Protein AF-A0A432V183-F1 (afdb_monomer_lite)

Structure (mmCIF, N/CA/C/O backbone):
data_AF-A0A432V183-F1
#
_entry.id   AF-A0A432V183-F1
#
loop_
_atom_site.group_PDB
_atom_site.id
_atom_site.type_symbol
_atom_site.label_atom_id
_atom_site.label_alt_id
_atom_site.label_comp_id
_atom_site.label_asym_id
_atom_site.label_entity_id
_atom_site.label_seq_id
_atom_site.pdbx_PDB_ins_code
_atom_site.Cartn_x
_atom_site.Cartn_y
_atom_site.Cartn_z
_atom_site.occupancy
_atom_site.B_iso_or_equiv
_atom_site.auth_seq_id
_atom_site.auth_comp_id
_atom_site.auth_asym_id
_atom_site.auth_atom_id
_atom_site.pdbx_PDB_model_num
ATOM 1 N N . MET A 1 1 ? 14.141 30.518 -31.776 1.00 53.28 1 MET A N 1
ATOM 2 C CA . MET A 1 1 ? 14.394 29.549 -32.866 1.00 53.28 1 MET A CA 1
ATOM 3 C C . MET A 1 1 ? 15.385 30.199 -33.814 1.00 53.28 1 MET A C 1
ATOM 5 O O . MET A 1 1 ? 15.158 31.369 -34.102 1.00 53.28 1 MET A O 1
ATOM 9 N N . PRO A 1 2 ? 16.481 29.533 -34.219 1.00 55.22 2 PRO A N 1
ATOM 10 C CA . PRO A 1 2 ? 17.409 30.111 -35.185 1.00 55.22 2 PRO A CA 1
ATOM 11 C C . PRO A 1 2 ? 16.735 30.252 -36.551 1.00 55.22 2 PRO A C 1
ATOM 13 O O . PRO A 1 2 ? 15.802 29.511 -36.870 1.00 55.22 2 PRO A O 1
ATOM 16 N N . ASP A 1 3 ? 17.218 31.209 -37.335 1.00 60.59 3 ASP A N 1
ATOM 17 C CA . ASP A 1 3 ? 16.808 31.379 -38.721 1.00 60.59 3 ASP A CA 1
ATOM 18 C C . ASP A 1 3 ? 17.242 30.144 -39.529 1.00 60.59 3 ASP A C 1
ATOM 20 O O . ASP A 1 3 ? 18.401 29.716 -39.479 1.00 60.59 3 ASP A O 1
ATOM 24 N N . LEU A 1 4 ? 16.296 29.523 -40.236 1.00 61.03 4 LEU A N 1
ATOM 25 C CA . LEU A 1 4 ? 16.517 28.263 -40.954 1.00 61.03 4 LEU A CA 1
ATOM 26 C C . LEU A 1 4 ? 17.531 28.421 -42.101 1.00 61.03 4 LEU A C 1
ATOM 28 O O . LEU A 1 4 ? 18.074 27.416 -42.562 1.00 61.03 4 LEU A O 1
ATOM 32 N N . ALA A 1 5 ? 17.814 29.661 -42.514 1.00 71.75 5 ALA A N 1
ATOM 33 C CA . ALA A 1 5 ? 18.760 30.008 -43.571 1.00 71.75 5 ALA A CA 1
ATOM 34 C C . ALA A 1 5 ? 20.248 29.937 -43.167 1.00 71.75 5 ALA A C 1
ATOM 36 O O . ALA A 1 5 ? 21.105 30.000 -44.044 1.00 71.75 5 ALA A O 1
ATOM 37 N N . MET A 1 6 ? 20.585 29.786 -41.878 1.00 72.25 6 MET A N 1
ATOM 38 C CA . MET A 1 6 ? 21.990 29.714 -41.451 1.00 72.25 6 MET A CA 1
ATOM 39 C C . MET A 1 6 ? 22.685 28.430 -41.918 1.00 72.25 6 MET A C 1
ATOM 41 O O . MET A 1 6 ? 22.178 27.319 -41.702 1.00 72.25 6 MET A O 1
ATOM 45 N N . SER A 1 7 ? 23.897 28.591 -42.450 1.00 73.06 7 SER A N 1
ATOM 46 C CA . SER A 1 7 ? 24.811 27.508 -42.812 1.00 73.06 7 SER A CA 1
ATOM 47 C C . SER A 1 7 ? 25.378 26.795 -41.575 1.00 73.06 7 SER A C 1
ATOM 49 O O . SER A 1 7 ? 25.387 27.324 -40.462 1.00 73.06 7 SER A O 1
ATOM 51 N N . GLY A 1 8 ? 25.876 25.566 -41.754 1.00 68.31 8 GLY A N 1
ATOM 52 C CA . GLY A 1 8 ? 26.450 24.780 -40.653 1.00 68.31 8 GLY A CA 1
ATOM 53 C C . GLY A 1 8 ? 27.633 25.468 -39.957 1.00 68.31 8 GLY A C 1
ATOM 54 O O . GLY A 1 8 ? 27.740 25.398 -38.737 1.00 68.31 8 GLY A O 1
ATOM 55 N N . ALA A 1 9 ? 28.469 26.192 -40.708 1.00 74.12 9 ALA A N 1
ATOM 56 C CA . ALA A 1 9 ? 29.604 26.939 -40.163 1.00 74.12 9 ALA A CA 1
ATOM 57 C C . ALA A 1 9 ? 29.156 28.118 -39.283 1.00 74.12 9 ALA A C 1
ATOM 59 O O . ALA A 1 9 ? 29.717 28.339 -38.213 1.00 74.12 9 ALA A O 1
ATOM 60 N N . GLU A 1 10 ? 28.102 28.829 -39.686 1.00 73.62 10 GLU A N 1
ATOM 61 C CA . GLU A 1 10 ? 27.541 29.936 -38.904 1.00 73.62 10 GLU A CA 1
ATOM 62 C C . GLU A 1 10 ? 26.873 29.438 -37.619 1.00 73.62 10 GLU A C 1
ATOM 64 O O . GLU A 1 10 ? 26.968 30.084 -36.579 1.00 73.62 10 GLU A O 1
ATOM 69 N N . ARG A 1 11 ? 26.242 28.258 -37.651 1.00 71.06 11 ARG A N 1
ATOM 70 C CA . ARG A 1 11 ? 25.681 27.632 -36.442 1.00 71.06 11 ARG A CA 1
ATOM 71 C C . ARG A 1 11 ? 26.774 27.288 -35.428 1.00 71.06 11 ARG A C 1
ATOM 73 O O . ARG A 1 11 ? 26.595 27.572 -34.246 1.00 71.06 11 ARG A O 1
ATOM 80 N N . MET A 1 12 ? 27.901 26.740 -35.889 1.00 73.12 12 MET A N 1
ATOM 81 C CA . MET A 1 12 ? 29.063 26.454 -35.034 1.00 73.12 12 MET A CA 1
ATOM 82 C C . MET A 1 12 ? 29.702 27.739 -34.491 1.00 73.12 12 MET A C 1
ATOM 84 O O . MET A 1 12 ? 30.004 27.823 -33.308 1.00 73.12 12 MET A O 1
ATOM 88 N N . ALA A 1 13 ? 29.826 28.789 -35.310 1.00 76.12 13 ALA A N 1
ATOM 89 C CA . ALA A 1 13 ? 30.381 30.074 -34.870 1.00 76.12 13 ALA A CA 1
ATOM 90 C C . ALA A 1 13 ? 29.555 30.750 -33.757 1.00 76.12 13 ALA A C 1
ATOM 92 O O . ALA A 1 13 ? 30.102 31.480 -32.934 1.00 76.12 13 ALA A O 1
ATOM 93 N N . VAL A 1 14 ? 28.243 30.495 -33.712 1.00 76.31 14 VAL A N 1
ATOM 94 C CA . VAL A 1 14 ? 27.326 30.999 -32.672 1.00 76.31 14 VAL A CA 1
ATOM 95 C C . VAL A 1 14 ? 27.230 30.032 -31.472 1.00 76.31 14 VAL A C 1
ATOM 97 O O . VAL A 1 14 ? 26.500 30.294 -30.519 1.00 76.31 14 VAL A O 1
ATOM 100 N N . GLY A 1 15 ? 27.985 28.928 -31.479 1.00 68.00 15 GLY A N 1
ATOM 101 C CA . GLY A 1 15 ? 28.052 27.979 -30.367 1.00 68.00 15 GLY A CA 1
ATOM 102 C C . GLY A 1 15 ? 26.828 27.072 -30.247 1.00 68.00 15 GLY A C 1
ATOM 103 O O . GLY A 1 15 ? 26.514 26.605 -29.156 1.00 68.00 15 GLY A O 1
ATOM 104 N N . TRP A 1 16 ? 26.099 26.818 -31.341 1.00 69.44 16 TRP A N 1
ATOM 105 C CA . TRP A 1 16 ? 24.975 25.865 -31.335 1.00 69.44 16 TRP A CA 1
ATOM 106 C C . TRP A 1 16 ? 25.414 24.398 -31.286 1.00 69.44 16 TRP A C 1
ATOM 108 O O . TRP A 1 16 ? 24.599 23.520 -31.012 1.00 69.44 16 TRP A O 1
ATOM 118 N N . ASP A 1 17 ? 26.686 24.130 -31.555 1.00 69.06 17 ASP A N 1
ATOM 119 C CA . ASP A 1 17 ? 27.355 22.852 -31.323 1.00 69.06 17 ASP A CA 1
ATOM 120 C C . ASP A 1 17 ? 27.804 22.681 -29.865 1.00 69.06 17 ASP A C 1
ATOM 122 O O . ASP A 1 17 ? 28.355 21.634 -29.521 1.00 69.06 17 ASP A O 1
ATOM 126 N N . TYR A 1 18 ? 27.554 23.675 -29.000 1.00 66.62 18 TYR A N 1
ATOM 127 C CA . TYR A 1 18 ? 27.825 23.586 -27.573 1.00 66.62 18 TYR A CA 1
ATOM 128 C C . TYR A 1 18 ? 26.916 22.537 -26.927 1.00 66.62 18 TYR A C 1
ATOM 130 O O . TYR A 1 18 ? 25.839 22.811 -26.391 1.00 66.62 18 TYR A O 1
ATOM 138 N N . ILE A 1 19 ? 27.377 21.294 -26.977 1.00 64.69 19 ILE A N 1
ATOM 139 C CA . ILE A 1 19 ? 26.886 20.218 -26.138 1.00 64.69 19 ILE A CA 1
ATOM 140 C C . ILE A 1 19 ? 27.422 20.535 -24.748 1.00 64.69 19 ILE A C 1
ATOM 142 O O . ILE A 1 19 ? 28.618 20.399 -24.489 1.00 64.69 19 ILE A O 1
ATOM 146 N N . MET A 1 20 ? 26.535 20.988 -23.859 1.00 62.53 20 MET A N 1
ATOM 147 C CA . MET A 1 20 ? 26.836 21.053 -22.431 1.00 62.53 20 MET A CA 1
ATOM 148 C C . MET A 1 20 ? 27.481 19.722 -22.030 1.00 62.53 20 MET A C 1
ATOM 150 O O . MET A 1 20 ? 26.853 18.687 -22.285 1.00 62.53 20 MET A O 1
ATOM 154 N N . PRO A 1 21 ? 28.707 19.711 -21.463 1.00 66.88 21 PRO A N 1
ATOM 155 C CA . PRO A 1 21 ? 29.306 18.481 -20.975 1.00 66.88 21 PRO A CA 1
ATOM 156 C C . PRO A 1 21 ? 28.284 17.809 -20.075 1.00 66.88 21 PRO A C 1
ATOM 158 O O . PRO A 1 21 ? 27.772 18.419 -19.131 1.00 66.88 21 PRO A O 1
ATOM 161 N N . ILE A 1 22 ? 27.903 16.591 -20.452 1.00 65.94 22 ILE A N 1
ATOM 162 C CA . ILE A 1 22 ? 26.908 15.876 -19.683 1.00 65.94 22 ILE A CA 1
ATOM 163 C C . ILE A 1 22 ? 27.570 15.569 -18.349 1.00 65.94 22 ILE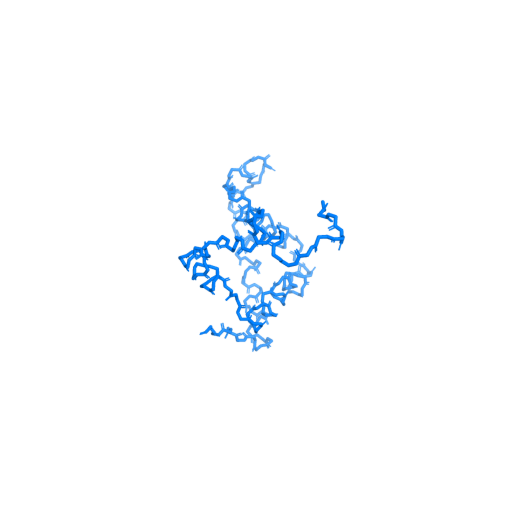 A C 1
ATOM 165 O O . ILE A 1 22 ? 28.627 14.946 -18.315 1.00 65.94 22 ILE A O 1
ATOM 169 N N . ASP A 1 23 ? 26.960 16.039 -17.267 1.00 78.19 23 ASP A N 1
ATOM 170 C CA . ASP A 1 23 ? 27.362 15.669 -15.919 1.00 78.19 23 ASP A CA 1
ATOM 171 C C . ASP A 1 23 ? 27.191 14.145 -15.789 1.00 78.19 23 ASP A C 1
ATOM 173 O O . ASP A 1 23 ? 26.076 13.634 -15.635 1.00 78.19 23 ASP A O 1
ATOM 177 N N . GLU A 1 24 ? 28.296 13.413 -15.955 1.00 73.12 24 GLU A N 1
ATOM 178 C CA . GLU A 1 24 ? 28.325 11.951 -15.918 1.00 73.12 24 GLU A CA 1
ATOM 179 C C . GLU A 1 24 ? 27.842 11.429 -14.561 1.00 73.12 24 GLU A C 1
ATOM 181 O O . GLU A 1 24 ? 27.137 10.419 -14.513 1.00 73.12 24 GLU A O 1
ATOM 186 N N . ASP A 1 25 ? 28.093 12.169 -13.475 1.00 74.75 25 ASP A N 1
ATOM 187 C CA . ASP A 1 25 ? 27.597 11.837 -12.141 1.00 74.75 25 ASP A CA 1
ATOM 188 C C . ASP A 1 25 ? 26.074 12.009 -12.048 1.00 74.75 25 ASP A C 1
ATOM 190 O O . ASP A 1 25 ? 25.383 11.232 -11.378 1.00 74.75 25 ASP A O 1
ATOM 194 N N . GLU A 1 26 ? 25.498 13.019 -12.702 1.00 69.12 26 GLU A N 1
ATOM 195 C CA . GLU A 1 26 ? 24.042 13.158 -12.824 1.00 69.12 26 GLU A CA 1
ATOM 196 C C . GLU A 1 26 ? 23.432 12.067 -13.715 1.00 69.12 26 GLU A C 1
ATOM 198 O O . GLU A 1 26 ? 22.415 11.475 -13.339 1.00 69.12 26 GLU A O 1
ATOM 203 N N . LEU A 1 27 ? 24.065 11.719 -14.839 1.00 69.19 27 LEU A N 1
ATOM 204 C CA . LEU A 1 27 ? 23.649 10.592 -15.683 1.00 69.19 27 LEU A CA 1
ATOM 205 C C . LEU A 1 27 ? 23.667 9.267 -14.921 1.00 69.19 27 LEU A C 1
ATOM 207 O O . LEU A 1 27 ? 22.719 8.485 -15.018 1.00 69.19 27 LEU A O 1
ATOM 211 N N . ASP A 1 28 ? 24.712 9.010 -14.144 1.00 68.50 28 ASP A N 1
ATOM 212 C CA . ASP A 1 28 ? 24.842 7.796 -13.351 1.00 68.50 28 ASP A CA 1
ATOM 213 C C . ASP A 1 28 ? 23.847 7.767 -12.194 1.00 68.50 28 ASP A C 1
ATOM 215 O O . ASP A 1 28 ? 23.220 6.733 -11.940 1.00 68.50 28 ASP A O 1
ATOM 219 N N . ARG A 1 29 ? 23.598 8.906 -11.536 1.00 70.62 29 ARG A N 1
ATOM 220 C CA . ARG A 1 29 ? 22.498 9.036 -10.567 1.00 70.62 29 ARG A CA 1
ATOM 221 C C . ARG A 1 29 ? 21.147 8.757 -11.216 1.00 70.62 29 ARG A C 1
ATOM 223 O O . ARG A 1 29 ? 20.313 8.088 -10.604 1.00 70.62 29 ARG A O 1
ATOM 230 N N . GLN A 1 30 ? 20.920 9.220 -12.442 1.00 67.62 30 GLN A N 1
ATOM 231 C CA . GLN A 1 30 ? 19.697 8.928 -13.185 1.00 67.62 30 GLN A CA 1
ATOM 232 C C . GLN A 1 30 ? 19.600 7.452 -13.566 1.00 67.62 30 GLN A C 1
ATOM 234 O O . GLN A 1 30 ? 18.545 6.859 -13.360 1.00 67.62 30 GLN A O 1
ATOM 239 N N . ARG A 1 31 ? 20.676 6.830 -14.059 1.00 67.19 31 ARG A N 1
ATOM 240 C CA . ARG A 1 31 ? 20.721 5.396 -14.394 1.00 67.19 31 ARG A CA 1
ATOM 241 C C . ARG A 1 31 ? 20.446 4.522 -13.173 1.00 67.19 31 ARG A C 1
ATOM 243 O O . ARG A 1 31 ? 19.596 3.646 -13.256 1.00 67.19 31 ARG A O 1
ATOM 250 N N . ARG A 1 32 ? 21.051 4.831 -12.020 1.00 63.72 32 ARG A N 1
ATOM 251 C CA . ARG A 1 32 ? 20.781 4.152 -10.734 1.00 63.72 32 ARG A CA 1
ATOM 252 C C . ARG A 1 32 ? 19.338 4.324 -10.246 1.00 63.72 32 ARG A C 1
ATOM 254 O O . ARG A 1 32 ? 18.869 3.532 -9.439 1.00 63.72 32 ARG A O 1
ATOM 261 N N . ARG A 1 33 ? 18.633 5.363 -10.706 1.00 66.25 33 ARG A N 1
ATOM 262 C CA . ARG A 1 33 ? 17.217 5.617 -10.389 1.00 66.25 33 ARG A CA 1
ATOM 263 C C . ARG A 1 33 ? 16.246 5.006 -11.402 1.00 66.25 33 ARG A C 1
ATOM 265 O O . ARG A 1 33 ? 15.040 5.057 -11.161 1.00 66.25 33 ARG A O 1
ATOM 272 N N . ARG A 1 34 ? 16.723 4.467 -12.531 1.00 77.19 34 ARG A N 1
ATOM 273 C CA . ARG A 1 34 ? 15.848 3.858 -13.540 1.00 77.19 34 ARG A CA 1
ATOM 274 C C . ARG A 1 34 ? 15.379 2.499 -13.040 1.00 77.19 34 ARG A C 1
ATOM 276 O O . ARG A 1 34 ? 16.173 1.590 -12.839 1.00 77.19 34 ARG A O 1
ATOM 283 N N . LEU A 1 35 ? 14.071 2.381 -12.849 1.00 82.50 35 LEU A N 1
ATOM 284 C CA . LEU A 1 35 ? 13.416 1.115 -12.544 1.00 82.50 35 LEU A CA 1
ATOM 285 C C . LEU A 1 35 ? 13.381 0.254 -13.810 1.00 82.50 35 LEU A C 1
ATOM 287 O O . LEU A 1 35 ? 13.124 0.771 -14.901 1.00 82.50 35 LEU A O 1
ATOM 291 N N . SER A 1 36 ? 13.601 -1.053 -13.670 1.00 87.50 36 SER A N 1
ATOM 292 C CA . SER A 1 36 ? 13.399 -1.984 -14.781 1.00 87.50 36 SER A CA 1
ATOM 293 C C . SER A 1 36 ? 11.925 -1.971 -15.231 1.00 87.50 36 SER A C 1
ATOM 295 O O . SER A 1 36 ? 11.036 -1.722 -14.408 1.00 87.50 36 SER A O 1
ATOM 297 N N . PRO A 1 37 ? 11.611 -2.270 -16.507 1.00 89.44 37 PRO A N 1
ATOM 298 C CA . PRO A 1 37 ? 10.221 -2.361 -16.962 1.00 89.44 37 PRO A CA 1
ATOM 299 C C . PRO A 1 37 ? 9.382 -3.330 -16.115 1.00 89.44 37 PRO A C 1
ATOM 301 O O . PRO A 1 37 ? 8.262 -3.006 -15.729 1.00 89.44 37 PRO A O 1
ATOM 304 N N . ALA A 1 38 ? 9.957 -4.474 -15.727 1.00 89.69 38 ALA A N 1
ATOM 305 C CA . ALA A 1 38 ? 9.306 -5.439 -14.842 1.00 89.69 38 ALA A CA 1
ATOM 306 C C . ALA A 1 38 ? 8.962 -4.832 -13.472 1.00 89.69 38 ALA A C 1
ATOM 308 O O . ALA A 1 38 ? 7.888 -5.094 -12.920 1.00 89.69 38 ALA A O 1
ATOM 309 N N . ARG A 1 39 ? 9.849 -3.987 -12.932 1.00 89.44 39 ARG A N 1
ATOM 310 C CA . ARG A 1 39 ? 9.628 -3.277 -11.673 1.00 89.44 39 ARG A CA 1
ATOM 311 C C . ARG A 1 39 ? 8.547 -2.209 -1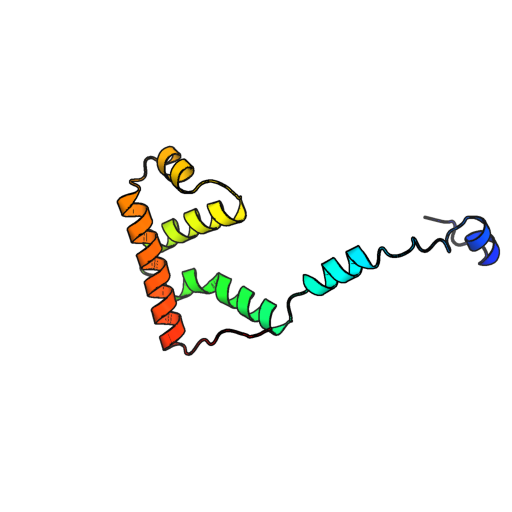1.801 1.00 89.44 39 ARG A C 1
ATOM 313 O O . ARG A 1 39 ? 7.708 -2.111 -10.910 1.00 89.44 39 ARG A O 1
ATOM 320 N N . VAL A 1 40 ? 8.515 -1.464 -12.907 1.00 91.38 40 VAL A N 1
ATOM 321 C CA . VAL A 1 40 ? 7.441 -0.497 -13.193 1.00 91.38 40 VAL A CA 1
ATOM 322 C C . VAL A 1 40 ? 6.088 -1.207 -13.250 1.00 91.38 40 VAL A C 1
ATOM 324 O O . VAL A 1 40 ? 5.201 -0.864 -12.473 1.00 91.38 40 VAL A O 1
ATOM 327 N N . SER A 1 41 ? 5.955 -2.272 -14.046 1.00 92.12 41 SER A N 1
ATOM 328 C CA . SER A 1 41 ? 4.704 -3.039 -14.143 1.00 92.12 41 SER A CA 1
ATOM 329 C C . SER A 1 41 ? 4.298 -3.704 -12.822 1.00 92.12 41 SER A C 1
ATOM 331 O O . SER A 1 41 ? 3.115 -3.893 -12.535 1.00 92.12 41 SER A O 1
ATOM 333 N N . PHE A 1 42 ? 5.260 -4.085 -11.978 1.00 92.81 42 PHE A N 1
ATOM 334 C CA . PHE A 1 42 ? 4.964 -4.558 -10.626 1.00 92.81 42 PHE A CA 1
ATOM 335 C C . PHE A 1 42 ? 4.379 -3.446 -9.747 1.00 92.81 42 PHE A C 1
ATOM 337 O O . PHE A 1 42 ? 3.369 -3.669 -9.081 1.00 92.81 42 PHE A O 1
ATOM 344 N N . LEU A 1 43 ? 4.976 -2.252 -9.763 1.00 92.06 43 LEU A N 1
ATOM 345 C CA . LEU A 1 43 ? 4.487 -1.105 -8.996 1.00 92.06 43 LEU A CA 1
ATOM 346 C C . LEU A 1 43 ? 3.119 -0.620 -9.485 1.00 92.06 43 LEU A C 1
ATOM 348 O O . LEU A 1 43 ? 2.276 -0.287 -8.657 1.00 92.06 43 LEU A O 1
ATOM 352 N N . GLU A 1 44 ? 2.869 -0.630 -10.795 1.00 93.81 44 GLU A N 1
ATOM 353 C CA . GLU A 1 44 ? 1.553 -0.328 -11.369 1.00 93.81 44 GLU A CA 1
ATOM 354 C C . GLU A 1 44 ? 0.486 -1.277 -10.826 1.00 93.81 44 GLU A C 1
ATOM 356 O O . GLU A 1 44 ? -0.527 -0.821 -10.299 1.00 93.81 44 GLU A O 1
ATOM 361 N N . ARG A 1 45 ? 0.743 -2.593 -10.838 1.00 94.12 45 ARG A N 1
ATOM 362 C CA . ARG A 1 45 ? -0.160 -3.578 -10.220 1.00 94.12 45 ARG A CA 1
ATOM 363 C C . ARG A 1 45 ? -0.358 -3.317 -8.728 1.00 94.12 45 ARG A C 1
ATOM 365 O O . ARG A 1 45 ? -1.480 -3.425 -8.236 1.00 94.12 45 ARG A O 1
ATOM 372 N N . ALA A 1 46 ? 0.705 -2.935 -8.020 1.00 94.19 46 ALA A N 1
ATOM 373 C CA . ALA A 1 46 ? 0.638 -2.653 -6.591 1.00 94.19 46 ALA A CA 1
ATOM 374 C C . ALA A 1 46 ? -0.303 -1.492 -6.236 1.00 94.19 46 ALA A C 1
ATOM 376 O O . ALA A 1 46 ? -0.909 -1.506 -5.162 1.00 94.19 46 ALA A O 1
ATOM 377 N N . MET A 1 47 ? -0.488 -0.522 -7.139 1.00 93.31 47 MET A N 1
ATOM 378 C CA . MET A 1 47 ? -1.430 0.585 -6.934 1.00 93.31 47 MET A CA 1
ATOM 379 C C . MET A 1 47 ? -2.890 0.118 -6.859 1.00 93.31 47 MET A C 1
ATOM 381 O O . MET A 1 47 ? -3.683 0.750 -6.162 1.00 93.31 47 MET A O 1
ATOM 385 N N . PHE A 1 48 ? -3.235 -0.999 -7.509 1.00 95.12 48 PHE A N 1
ATOM 386 C CA . PHE A 1 48 ? -4.597 -1.545 -7.540 1.00 95.12 48 PHE A CA 1
ATOM 387 C C . PHE A 1 48 ? -4.901 -2.518 -6.392 1.00 95.12 48 PHE A C 1
ATOM 389 O O . PHE A 1 48 ? -6.061 -2.820 -6.126 1.00 95.12 48 PHE A O 1
ATOM 396 N N . TRP A 1 49 ? -3.896 -2.998 -5.656 1.00 95.44 49 TRP A N 1
ATOM 397 C CA . TRP A 1 49 ? -4.109 -3.952 -4.557 1.00 95.44 49 TRP A CA 1
ATOM 398 C C . TRP A 1 49 ? -5.080 -3.474 -3.467 1.00 95.44 49 TRP A C 1
ATOM 400 O O . TRP A 1 49 ? -5.872 -4.293 -3.000 1.00 95.44 49 TRP A O 1
ATOM 410 N N . PRO A 1 50 ? -5.097 -2.190 -3.050 1.00 95.44 50 PRO A N 1
ATOM 411 C CA . PRO A 1 50 ? -6.116 -1.717 -2.119 1.00 95.44 50 PRO A CA 1
ATOM 412 C C . PRO A 1 50 ? -7.541 -1.875 -2.661 1.00 95.44 50 PRO A C 1
ATOM 414 O O . PRO A 1 50 ? -8.439 -2.201 -1.894 1.00 95.44 50 PRO A O 1
ATOM 417 N N . GLU A 1 51 ? -7.755 -1.665 -3.959 1.00 94.69 51 GLU A N 1
ATOM 418 C CA . GLU A 1 51 ? -9.066 -1.826 -4.597 1.00 94.69 51 GLU A CA 1
ATOM 419 C C . GLU A 1 51 ? -9.469 -3.303 -4.678 1.00 94.69 51 GLU A C 1
ATOM 421 O O . GLU A 1 51 ? -10.591 -3.658 -4.322 1.00 94.69 51 GLU A O 1
ATOM 426 N N . ILE A 1 52 ? -8.526 -4.172 -5.048 1.00 96.12 52 ILE A N 1
ATOM 427 C CA . ILE A 1 52 ? -8.756 -5.615 -5.185 1.00 96.12 52 ILE A CA 1
ATOM 428 C C . ILE A 1 52 ? -9.055 -6.264 -3.825 1.00 96.12 52 ILE A C 1
ATOM 430 O O . ILE A 1 52 ? -10.037 -6.994 -3.679 1.00 96.12 52 ILE A O 1
ATOM 434 N N . TYR A 1 53 ? -8.211 -6.015 -2.819 1.00 97.56 53 TYR A N 1
ATOM 435 C CA . TYR A 1 53 ? -8.245 -6.774 -1.565 1.00 97.56 53 TYR A CA 1
ATOM 436 C C . TYR A 1 53 ? -9.036 -6.100 -0.440 1.00 97.56 53 TYR A C 1
ATOM 438 O O . TYR A 1 53 ? -9.440 -6.783 0.497 1.00 97.56 53 TYR A O 1
ATOM 446 N N . LEU A 1 54 ? -9.269 -4.782 -0.490 1.00 97.19 54 LEU A N 1
ATOM 447 C CA . LEU A 1 54 ? -9.956 -4.051 0.589 1.00 97.19 54 LEU A CA 1
ATOM 448 C C . LEU A 1 54 ? -11.372 -3.596 0.218 1.00 97.19 54 LEU A C 1
ATOM 450 O O . LEU A 1 54 ? -11.921 -2.738 0.915 1.00 97.19 54 LEU A O 1
ATOM 454 N N . LYS A 1 55 ? -11.968 -4.169 -0.836 1.00 94.25 55 LYS A N 1
ATOM 455 C CA . LYS A 1 55 ? -13.317 -3.829 -1.327 1.00 94.25 55 LYS A CA 1
ATOM 456 C C . LYS A 1 55 ? -14.381 -3.790 -0.218 1.00 94.25 55 LYS A C 1
ATOM 458 O O . LYS A 1 55 ? -15.146 -2.835 -0.135 1.00 94.25 55 LYS A O 1
ATOM 463 N N . ASP A 1 56 ? -14.342 -4.755 0.700 1.00 95.25 56 ASP A N 1
ATOM 464 C CA . ASP A 1 56 ? -15.326 -4.900 1.784 1.00 95.25 56 ASP A CA 1
ATOM 465 C C . ASP A 1 56 ? -14.876 -4.198 3.083 1.00 95.25 56 ASP A C 1
ATOM 467 O O . ASP A 1 56 ? -15.587 -4.157 4.085 1.00 95.25 56 ASP A O 1
ATOM 471 N N . GLU A 1 57 ? -13.683 -3.598 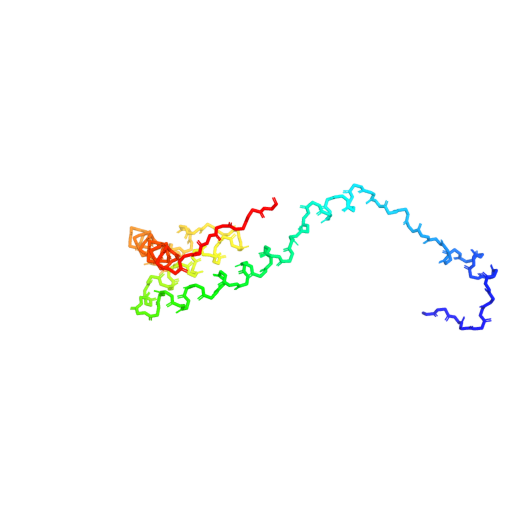3.085 1.00 95.31 57 GLU A N 1
ATOM 472 C CA . GLU A 1 57 ? -13.001 -3.079 4.273 1.00 95.31 57 GLU A CA 1
ATOM 473 C C . GLU A 1 57 ? -12.756 -1.571 4.172 1.00 95.31 57 GLU A C 1
ATOM 475 O O . GLU A 1 57 ? -11.668 -1.055 4.450 1.00 95.31 57 GLU A O 1
ATOM 480 N N . GLY A 1 58 ? -13.805 -0.818 3.828 1.00 93.38 58 GLY A N 1
ATOM 481 C CA . GLY A 1 58 ? -13.713 0.621 3.552 1.00 93.38 58 GLY A CA 1
ATOM 482 C C . GLY A 1 58 ? -13.111 1.455 4.694 1.00 93.38 58 GLY A C 1
ATOM 483 O O . GLY A 1 58 ? -12.516 2.509 4.467 1.00 93.38 58 GLY A O 1
ATOM 484 N N . GLY A 1 59 ? -13.227 1.012 5.950 1.00 95.38 59 GLY A N 1
ATOM 485 C CA . GLY A 1 59 ? -12.551 1.657 7.081 1.00 95.38 59 GLY A CA 1
ATOM 486 C C . GLY A 1 59 ? -11.031 1.449 7.086 1.00 95.38 59 GLY A C 1
ATOM 487 O O . GLY A 1 59 ? -10.288 2.377 7.406 1.00 95.38 59 GLY A O 1
ATOM 488 N N . ALA A 1 60 ? -10.572 0.245 6.746 1.00 96.31 60 ALA A N 1
ATOM 489 C CA . ALA A 1 60 ? -9.156 -0.095 6.653 1.00 96.31 60 ALA A CA 1
ATOM 490 C C . ALA A 1 60 ? -8.528 0.539 5.401 1.00 96.31 60 ALA A C 1
ATOM 492 O O . ALA A 1 60 ? -7.481 1.179 5.504 1.00 96.31 60 ALA A O 1
ATOM 493 N N . ALA A 1 61 ? -9.232 0.488 4.263 1.00 97.19 61 ALA A N 1
ATOM 494 C CA . ALA A 1 61 ? -8.830 1.118 3.006 1.00 97.19 61 ALA A CA 1
ATOM 495 C C . ALA A 1 61 ? -8.574 2.626 3.164 1.00 97.19 61 ALA A C 1
ATOM 497 O O . ALA A 1 61 ? -7.488 3.114 2.848 1.00 97.19 61 ALA A O 1
ATOM 498 N N . ARG A 1 62 ? -9.526 3.366 3.754 1.00 96.56 62 ARG A N 1
ATOM 499 C CA . ARG A 1 62 ? -9.373 4.811 4.018 1.00 96.56 62 ARG A CA 1
ATOM 500 C C . ARG A 1 62 ? -8.173 5.122 4.912 1.00 96.56 62 ARG A C 1
ATOM 502 O O . ARG A 1 62 ? -7.491 6.127 4.710 1.00 96.56 62 ARG A O 1
ATOM 509 N N . MET A 1 63 ? -7.907 4.273 5.905 1.00 97.94 63 MET A N 1
ATOM 510 C CA . MET A 1 63 ? -6.785 4.476 6.820 1.00 97.94 63 MET A CA 1
ATOM 511 C C . MET A 1 63 ? -5.436 4.211 6.146 1.00 97.94 63 MET A C 1
ATOM 513 O O . MET A 1 63 ? -4.495 4.986 6.332 1.00 97.94 63 MET A O 1
ATOM 517 N N . LEU A 1 64 ? -5.351 3.160 5.327 1.00 97.69 64 LEU A N 1
ATOM 518 C CA . LEU A 1 64 ? -4.169 2.875 4.521 1.00 97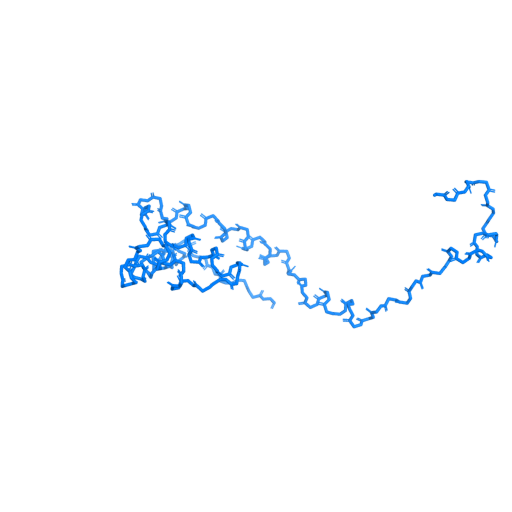.69 64 LEU A CA 1
ATOM 519 C C . LEU A 1 64 ? -3.881 4.025 3.546 1.00 97.69 64 LEU A C 1
ATOM 521 O O . LEU A 1 64 ? -2.755 4.516 3.506 1.00 97.69 64 LEU A O 1
ATOM 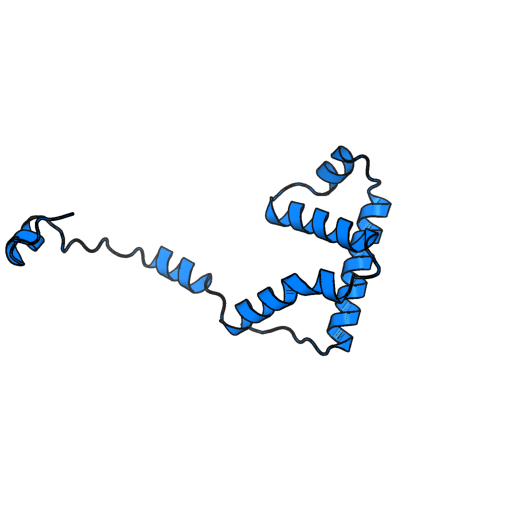525 N N . GLN A 1 65 ? -4.900 4.527 2.841 1.00 96.88 65 GLN A N 1
ATOM 526 C CA . GLN A 1 65 ? -4.769 5.680 1.941 1.00 96.88 65 GLN A CA 1
ATOM 527 C C . GLN A 1 65 ? -4.280 6.942 2.665 1.00 96.88 65 GLN A C 1
ATOM 529 O O . GLN A 1 65 ? -3.407 7.649 2.156 1.00 96.88 65 GLN A O 1
ATOM 534 N N . LEU A 1 66 ? -4.801 7.230 3.865 1.00 97.69 66 LEU A N 1
ATOM 535 C CA . LEU A 1 66 ? -4.335 8.360 4.673 1.00 97.69 66 LEU A CA 1
ATOM 536 C C . LEU A 1 66 ? -2.852 8.214 5.034 1.00 97.69 66 LEU A C 1
ATOM 538 O O . LEU A 1 66 ? -2.083 9.166 4.895 1.00 97.69 66 LEU A O 1
ATOM 542 N N . TRP A 1 67 ? -2.445 7.024 5.477 1.00 97.81 67 TRP A N 1
ATOM 543 C CA . TRP A 1 67 ? -1.057 6.738 5.829 1.00 97.81 67 TRP A CA 1
ATOM 544 C C . TRP A 1 67 ? -0.116 6.851 4.620 1.00 97.81 67 TRP A C 1
ATOM 546 O O . TRP A 1 67 ? 0.926 7.501 4.728 1.00 97.81 67 TRP A O 1
ATOM 556 N N . LEU A 1 68 ? -0.501 6.295 3.466 1.00 96.56 68 LEU A N 1
ATOM 557 C CA . LEU A 1 68 ? 0.256 6.402 2.214 1.00 96.56 68 LEU A CA 1
ATOM 558 C C . LEU A 1 68 ? 0.408 7.859 1.773 1.00 96.56 68 LEU A C 1
ATOM 560 O O . LEU A 1 68 ? 1.514 8.285 1.449 1.00 96.56 68 LEU A O 1
ATOM 564 N N . ARG A 1 69 ? -0.661 8.658 1.856 1.00 96.56 69 ARG A N 1
ATOM 565 C CA . ARG A 1 69 ? -0.603 10.097 1.564 1.00 96.56 69 ARG A CA 1
ATOM 566 C C . ARG A 1 69 ? 0.379 10.822 2.479 1.00 96.56 69 ARG A C 1
ATOM 568 O O . ARG A 1 69 ? 1.143 11.656 2.011 1.00 96.56 69 ARG A O 1
ATOM 575 N N . CYS A 1 70 ? 0.395 10.496 3.772 1.00 97.44 70 CYS A N 1
ATOM 576 C CA . CYS A 1 70 ? 1.383 11.055 4.694 1.00 97.44 70 CYS A CA 1
ATOM 577 C C . CYS A 1 70 ? 2.817 10.657 4.317 1.00 97.44 70 CYS A C 1
ATOM 579 O O . CYS A 1 70 ? 3.718 11.488 4.421 1.00 97.44 70 CYS A O 1
ATOM 581 N N . LYS A 1 71 ? 3.037 9.415 3.866 1.00 95.75 71 LYS A N 1
ATOM 582 C CA . LYS A 1 71 ? 4.352 8.936 3.418 1.00 95.75 71 LYS A CA 1
ATOM 583 C C . LYS A 1 71 ? 4.831 9.667 2.166 1.00 95.75 71 LYS A C 1
ATOM 585 O O . LYS A 1 71 ? 5.953 10.167 2.171 1.00 95.75 71 LYS A O 1
ATOM 590 N N . THR A 1 72 ? 3.987 9.789 1.143 1.00 95.19 72 THR A N 1
ATOM 591 C CA . THR A 1 72 ? 4.350 10.467 -0.112 1.00 95.19 72 THR A CA 1
ATOM 592 C C . THR A 1 72 ? 4.521 11.971 0.078 1.00 95.19 72 THR A C 1
ATOM 594 O O . THR A 1 72 ? 5.452 12.557 -0.463 1.00 95.19 72 THR A O 1
ATOM 597 N N . SER A 1 73 ? 3.702 12.598 0.928 1.00 95.31 73 SER A N 1
ATOM 598 C CA . SER A 1 73 ? 3.794 14.032 1.220 1.00 95.31 73 SER A CA 1
ATOM 599 C C . SER A 1 73 ? 4.784 14.385 2.339 1.00 95.31 73 SER A C 1
ATOM 601 O O . SER A 1 73 ? 4.760 15.517 2.819 1.00 95.31 73 SER A O 1
ATOM 603 N N . ARG A 1 74 ? 5.567 13.421 2.846 1.00 94.06 74 ARG A N 1
ATOM 604 C CA . ARG A 1 74 ? 6.503 13.585 3.981 1.00 94.06 74 ARG A CA 1
ATOM 605 C C . ARG A 1 74 ? 5.879 14.232 5.234 1.00 94.06 74 ARG A C 1
ATOM 607 O O . ARG A 1 74 ? 6.550 14.928 5.992 1.00 94.06 74 ARG A O 1
ATOM 614 N N . LYS A 1 75 ? 4.586 13.995 5.480 1.00 95.44 75 LYS A N 1
ATOM 615 C CA . LYS A 1 75 ? 3.865 14.485 6.668 1.00 95.44 75 LYS A CA 1
ATOM 616 C C . LYS A 1 75 ? 3.867 13.436 7.777 1.00 95.44 75 LYS A C 1
ATOM 618 O O . LYS A 1 75 ? 3.824 12.231 7.531 1.00 95.44 75 LYS A O 1
ATOM 623 N N . ARG A 1 76 ? 3.855 13.890 9.034 1.00 96.94 76 ARG A N 1
ATOM 624 C CA . ARG A 1 76 ? 3.740 12.997 10.196 1.00 96.94 76 ARG A CA 1
ATOM 625 C C . ARG A 1 76 ? 2.316 12.453 10.301 1.00 96.94 76 ARG A C 1
ATOM 627 O O . ARG A 1 76 ? 1.376 13.203 10.547 1.00 96.94 76 ARG A O 1
ATOM 634 N N . PHE A 1 77 ? 2.176 11.135 10.190 1.00 96.81 77 PHE A N 1
ATOM 635 C CA . PHE A 1 77 ? 0.882 10.453 10.277 1.00 96.81 77 PHE A CA 1
ATOM 636 C C . PHE A 1 77 ? 0.143 10.751 11.590 1.00 96.81 77 PHE A C 1
ATOM 638 O O . PHE A 1 77 ? -1.030 11.096 11.572 1.00 96.81 77 PHE A O 1
ATOM 645 N N . VAL A 1 78 ? 0.841 10.716 12.731 1.00 97.12 78 VAL A N 1
ATOM 646 C CA . VAL A 1 78 ? 0.245 11.008 14.049 1.00 97.12 78 VAL A CA 1
ATOM 647 C C . VAL A 1 78 ? -0.306 12.437 14.127 1.00 97.12 78 VAL A C 1
ATOM 649 O O . VAL A 1 78 ? -1.390 12.645 14.669 1.00 97.12 78 VAL A O 1
ATOM 652 N N . SER A 1 79 ? 0.400 13.415 13.553 1.00 97.62 79 SER A N 1
ATOM 653 C CA . SER A 1 79 ? -0.064 14.807 13.496 1.00 97.62 79 SER A CA 1
ATOM 654 C C . SER A 1 79 ? -1.343 14.937 12.667 1.00 97.62 79 SER A C 1
ATOM 656 O O . SER A 1 79 ? -2.267 15.643 13.061 1.00 97.62 79 SER A O 1
ATOM 658 N N . GLU A 1 80 ? -1.429 14.209 11.555 1.00 97.62 80 GLU A N 1
ATOM 659 C CA . GLU A 1 80 ? -2.607 14.194 10.689 1.00 97.62 80 GLU A CA 1
ATOM 660 C C . GLU A 1 80 ? -3.812 13.499 11.346 1.00 97.62 80 GLU A C 1
ATOM 662 O O . GLU A 1 80 ? -4.943 13.958 11.191 1.00 97.62 80 GLU A O 1
ATOM 667 N N . LEU A 1 81 ? -3.587 12.439 12.132 1.00 97.81 81 LEU A N 1
ATOM 668 C CA . LEU A 1 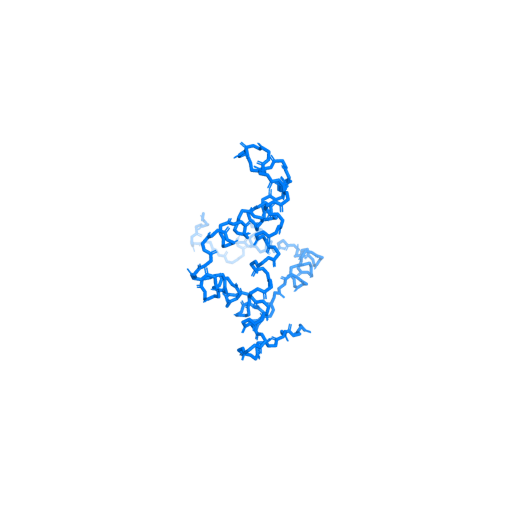81 ? -4.640 11.812 12.939 1.00 97.81 81 LEU A CA 1
ATOM 669 C C . LEU A 1 81 ? -5.198 12.786 13.981 1.00 97.81 81 LEU A C 1
ATOM 671 O O . LEU A 1 81 ? -6.416 12.929 14.083 1.00 97.81 81 LEU A O 1
ATOM 675 N N . LYS A 1 82 ? -4.315 13.500 14.699 1.00 97.31 82 LYS A N 1
ATOM 676 C CA . LYS A 1 82 ? -4.711 14.523 15.679 1.00 97.31 82 LYS A CA 1
ATOM 677 C C . LYS A 1 82 ? -5.540 15.626 15.019 1.00 97.31 82 LYS A C 1
ATOM 679 O O . LYS A 1 82 ? -6.595 15.974 15.533 1.00 97.31 82 LYS A O 1
ATOM 684 N N . ARG A 1 83 ? -5.110 16.114 13.848 1.00 97.00 83 ARG A N 1
ATOM 685 C CA . ARG A 1 83 ? -5.830 17.132 13.060 1.00 97.00 83 ARG A CA 1
ATOM 686 C C . ARG A 1 83 ? -7.252 16.703 12.683 1.00 97.00 83 ARG A C 1
ATOM 688 O O . ARG A 1 83 ? -8.119 17.549 12.525 1.00 97.00 83 ARG A O 1
ATOM 695 N N . ARG A 1 84 ? -7.482 15.398 12.524 1.00 95.44 84 ARG A N 1
ATOM 696 C CA . ARG A 1 84 ? -8.773 14.807 12.134 1.00 95.44 84 ARG A CA 1
ATOM 697 C C . ARG A 1 84 ? -9.589 14.274 13.317 1.00 95.44 84 ARG A C 1
ATOM 699 O O . ARG A 1 84 ? -10.621 13.657 13.083 1.00 95.44 84 ARG A O 1
ATOM 706 N N . GLY A 1 85 ? -9.117 14.441 14.556 1.00 97.00 85 GLY A N 1
ATOM 707 C CA . GLY A 1 85 ? -9.786 13.903 15.746 1.00 97.00 85 GLY A CA 1
ATOM 708 C C . GLY A 1 85 ? -9.828 12.370 15.800 1.00 97.00 85 GLY A C 1
ATOM 709 O O . GLY A 1 85 ? -10.703 11.798 16.441 1.00 97.00 85 GLY A O 1
ATOM 710 N N . LEU A 1 86 ? -8.912 11.680 15.111 1.00 96.50 86 LEU A N 1
ATOM 711 C CA . LEU A 1 86 ? -8.907 10.218 15.033 1.00 96.50 86 LEU A CA 1
ATOM 712 C C . LEU A 1 86 ? -8.046 9.600 16.139 1.00 96.50 86 LEU A C 1
ATOM 714 O O . LEU A 1 86 ? -6.884 9.965 16.328 1.00 96.50 86 LEU A O 1
ATOM 718 N N . ALA A 1 87 ? -8.592 8.590 16.821 1.00 96.88 87 ALA A N 1
ATOM 719 C CA . ALA A 1 87 ? -7.867 7.842 17.841 1.00 96.88 87 ALA A CA 1
ATOM 720 C C . ALA A 1 87 ? -6.688 7.062 17.235 1.00 96.88 87 ALA A C 1
ATOM 722 O O . ALA A 1 87 ? -6.854 6.250 16.318 1.00 96.88 87 ALA A O 1
ATOM 723 N N . ARG A 1 88 ? -5.488 7.262 17.798 1.00 97.38 88 ARG A N 1
ATOM 724 C CA . ARG A 1 88 ? -4.247 6.637 17.315 1.00 97.38 88 ARG A CA 1
ATOM 725 C C . ARG A 1 88 ? -4.334 5.110 17.314 1.00 97.38 88 ARG A C 1
ATOM 727 O O . ARG A 1 88 ? -4.045 4.499 16.294 1.00 97.38 88 ARG A O 1
ATOM 734 N N . ALA A 1 89 ? -4.769 4.498 18.415 1.00 97.50 89 ALA A N 1
ATOM 735 C CA . ALA A 1 89 ? -4.864 3.040 18.524 1.00 97.50 89 ALA A CA 1
ATOM 736 C C . ALA A 1 89 ? -5.741 2.436 17.411 1.00 97.50 89 ALA A C 1
ATOM 738 O O . ALA A 1 89 ? -5.328 1.508 16.718 1.00 97.50 89 ALA A O 1
ATOM 739 N N . THR A 1 90 ? -6.917 3.022 17.175 1.00 97.19 90 THR A N 1
ATOM 740 C CA . THR A 1 90 ? -7.844 2.588 16.122 1.00 97.19 90 THR A CA 1
ATOM 741 C C . THR A 1 90 ? -7.252 2.762 14.726 1.00 97.19 90 THR A C 1
ATOM 743 O O . THR A 1 90 ? -7.415 1.887 13.877 1.00 97.19 90 THR A O 1
ATOM 746 N N . ALA A 1 91 ? -6.537 3.863 14.480 1.00 97.62 91 ALA A N 1
ATOM 747 C CA . ALA A 1 91 ? -5.884 4.113 13.201 1.00 97.62 91 ALA A CA 1
ATOM 748 C C . ALA A 1 91 ? -4.793 3.079 12.888 1.00 97.62 91 ALA A C 1
ATOM 750 O O . ALA A 1 91 ? -4.772 2.523 11.792 1.00 97.62 91 ALA A O 1
ATOM 751 N N . TYR A 1 92 ? -3.926 2.770 13.855 1.00 97.62 92 TYR A N 1
ATOM 752 C CA . TYR A 1 92 ? -2.891 1.750 13.677 1.00 97.62 92 TYR A CA 1
ATOM 753 C C . TYR A 1 92 ? -3.505 0.365 13.445 1.00 97.62 92 TYR A C 1
ATOM 755 O O . TYR A 1 92 ? -3.158 -0.276 12.461 1.00 97.62 92 TYR A O 1
ATOM 763 N N . ARG A 1 93 ? -4.515 -0.036 14.232 1.00 98.06 93 ARG A N 1
ATOM 764 C CA . ARG A 1 93 ? -5.230 -1.309 14.017 1.00 98.06 93 ARG A CA 1
ATOM 765 C C . ARG A 1 93 ? -5.840 -1.413 12.619 1.00 98.06 93 ARG A C 1
ATOM 767 O O . ARG A 1 93 ? -5.718 -2.446 11.975 1.00 98.06 93 ARG A O 1
ATOM 774 N N . LYS A 1 94 ? -6.485 -0.349 12.125 1.00 98.00 94 LYS A N 1
ATOM 775 C CA . LYS A 1 94 ? -7.075 -0.331 10.774 1.00 98.00 94 LYS A CA 1
ATOM 776 C C . LYS A 1 94 ? -6.015 -0.401 9.675 1.00 98.00 94 LYS A C 1
ATOM 778 O O . LYS A 1 94 ? -6.229 -1.093 8.687 1.00 98.00 94 LYS A O 1
ATOM 783 N N . ARG A 1 95 ? -4.884 0.289 9.846 1.00 97.75 95 ARG A N 1
ATOM 784 C CA . ARG A 1 95 ? -3.747 0.210 8.920 1.00 97.75 95 ARG A CA 1
ATOM 785 C C . ARG A 1 95 ? -3.165 -1.202 8.891 1.00 97.75 95 ARG A C 1
ATOM 787 O O . ARG A 1 95 ? -2.970 -1.749 7.814 1.00 97.75 95 ARG A O 1
ATOM 794 N N . ASP A 1 96 ? -2.911 -1.783 10.057 1.00 98.19 96 ASP A N 1
ATOM 795 C CA . ASP A 1 96 ? -2.286 -3.101 10.166 1.00 98.19 96 ASP A CA 1
ATOM 796 C C . ASP A 1 96 ? -3.233 -4.192 9.645 1.00 98.19 96 ASP A C 1
ATOM 798 O O . ASP A 1 96 ? -2.799 -5.078 8.915 1.00 98.19 96 ASP A O 1
ATOM 802 N N . LYS A 1 97 ? -4.546 -4.056 9.888 1.00 98.12 97 LYS A N 1
ATOM 803 C CA . LYS A 1 97 ? -5.577 -4.887 9.249 1.00 98.12 97 LYS A CA 1
ATOM 804 C C . LYS A 1 97 ? -5.517 -4.790 7.721 1.00 98.12 97 LYS A C 1
ATOM 806 O O . LYS A 1 97 ? -5.518 -5.820 7.060 1.00 98.12 97 LYS A O 1
ATOM 811 N N . ALA A 1 98 ? -5.437 -3.578 7.162 1.00 98.25 98 ALA A N 1
ATOM 812 C CA . ALA A 1 98 ? -5.349 -3.386 5.712 1.00 98.25 98 ALA A CA 1
ATOM 813 C C . ALA A 1 98 ? -4.114 -4.078 5.113 1.00 98.25 98 ALA A C 1
ATOM 815 O O . ALA A 1 98 ? -4.222 -4.773 4.107 1.00 98.25 98 ALA A O 1
ATOM 816 N N . LEU A 1 99 ? -2.949 -3.914 5.749 1.00 97.69 99 LEU A N 1
ATOM 817 C CA . LEU A 1 99 ? -1.701 -4.540 5.306 1.00 97.69 99 LEU A CA 1
ATOM 818 C C . LEU A 1 99 ? -1.755 -6.067 5.415 1.00 97.69 99 LEU A C 1
ATOM 820 O O . LEU A 1 99 ? -1.305 -6.749 4.502 1.00 97.69 99 LEU A O 1
ATOM 824 N N . SER A 1 100 ? -2.341 -6.593 6.492 1.00 98.12 100 SER A N 1
ATOM 825 C CA . SER A 1 100 ? -2.530 -8.034 6.682 1.00 98.12 100 SER A CA 1
ATOM 826 C C . SER A 1 100 ? -3.418 -8.639 5.590 1.00 98.12 100 SER A C 1
ATOM 828 O O . SER A 1 100 ? -3.025 -9.611 4.953 1.00 98.12 100 SER A O 1
ATOM 830 N N . ILE A 1 101 ? -4.564 -8.018 5.289 1.00 98.31 101 ILE A N 1
ATOM 831 C CA . ILE A 1 101 ? -5.476 -8.494 4.237 1.00 98.31 101 ILE A CA 1
ATOM 832 C C . ILE A 1 101 ? -4.796 -8.492 2.868 1.00 98.31 101 ILE A C 1
ATOM 834 O O . ILE A 1 101 ? -4.892 -9.476 2.140 1.00 98.31 101 ILE A O 1
ATOM 838 N N . ILE A 1 102 ? -4.082 -7.413 2.530 1.00 97.56 102 ILE A N 1
ATOM 839 C CA . ILE A 1 102 ? -3.316 -7.351 1.280 1.00 97.56 102 ILE A CA 1
ATOM 840 C C . ILE A 1 102 ? -2.261 -8.460 1.257 1.00 97.56 102 ILE A C 1
ATOM 842 O O . ILE A 1 102 ? -2.154 -9.159 0.261 1.00 97.56 102 ILE A O 1
ATOM 846 N N . SER A 1 103 ? -1.519 -8.666 2.348 1.00 96.44 103 SER A N 1
ATOM 847 C CA . SER A 1 103 ? -0.495 -9.714 2.426 1.00 96.44 103 SER A CA 1
ATOM 848 C C . SER A 1 103 ? -1.070 -11.109 2.175 1.00 96.44 103 SER A C 1
ATOM 850 O O . SER A 1 103 ? -0.503 -11.861 1.391 1.00 96.44 103 SER A O 1
ATOM 852 N N . VAL A 1 104 ? -2.198 -11.443 2.808 1.00 97.19 104 VAL A N 1
ATOM 853 C CA . VAL A 1 104 ? -2.880 -12.733 2.614 1.00 97.19 104 VAL A CA 1
ATOM 854 C C . VAL A 1 104 ? -3.404 -12.867 1.183 1.00 97.19 104 VAL A C 1
ATOM 856 O O . VAL A 1 104 ? -3.287 -13.931 0.583 1.00 97.19 104 VAL A O 1
ATOM 859 N N . GLY A 1 105 ? -3.955 -11.790 0.615 1.00 96.88 105 GLY A N 1
ATOM 860 C CA . GLY A 1 105 ? -4.414 -11.772 -0.773 1.00 96.88 105 GLY A CA 1
ATOM 861 C C . GLY A 1 105 ? -3.283 -12.011 -1.771 1.00 96.88 105 GLY A C 1
ATOM 862 O O . GLY A 1 105 ? -3.431 -12.822 -2.677 1.00 96.88 105 GLY A O 1
ATOM 863 N N . LEU A 1 106 ? -2.132 -11.367 -1.567 1.00 96.25 106 LEU A N 1
ATOM 864 C CA . LEU A 1 106 ? -0.958 -11.531 -2.426 1.00 96.25 106 LEU A CA 1
ATOM 865 C C . LEU A 1 106 ? -0.371 -12.940 -2.371 1.00 96.25 106 LEU A C 1
ATOM 867 O O . LEU A 1 106 ? 0.026 -13.461 -3.411 1.00 96.25 106 LEU A O 1
ATOM 871 N N . ASP A 1 107 ? -0.321 -13.537 -1.180 1.00 96.31 107 ASP A N 1
ATOM 872 C CA . ASP A 1 107 ? 0.139 -14.915 -0.993 1.00 96.31 107 ASP A CA 1
ATOM 873 C C . ASP A 1 107 ? -0.788 -15.904 -1.711 1.00 96.31 107 ASP A C 1
ATOM 875 O O . ASP A 1 107 ? -0.337 -16.709 -2.527 1.00 96.31 107 ASP A O 1
ATOM 879 N N . ARG A 1 108 ? -2.104 -15.752 -1.513 1.00 96.62 108 ARG A N 1
ATOM 880 C CA . ARG A 1 108 ? -3.130 -16.550 -2.199 1.00 96.62 108 ARG A CA 1
ATOM 881 C C . ARG A 1 108 ? -3.038 -16.434 -3.722 1.00 96.62 108 ARG A C 1
ATOM 883 O O . ARG A 1 108 ? -3.199 -17.431 -4.419 1.00 96.62 108 ARG A O 1
ATOM 890 N N . ASP A 1 109 ? -2.779 -15.234 -4.230 1.00 96.00 109 ASP A N 1
ATOM 891 C CA . ASP A 1 109 ? -2.706 -14.956 -5.666 1.00 96.00 109 ASP A CA 1
ATOM 892 C C . ASP A 1 109 ? -1.297 -15.254 -6.245 1.00 96.00 109 ASP A C 1
ATOM 894 O O . ASP A 1 109 ? -1.034 -15.014 -7.425 1.00 96.00 109 ASP A O 1
ATOM 898 N N . GLY A 1 110 ? -0.374 -15.792 -5.432 1.00 94.31 110 GLY A N 1
ATOM 899 C CA . GLY A 1 110 ? 0.954 -16.242 -5.858 1.00 94.31 110 GLY A CA 1
ATOM 900 C C . GLY A 1 110 ? 1.901 -15.116 -6.285 1.00 94.31 110 GLY A C 1
ATOM 901 O O . GLY A 1 110 ? 2.834 -15.346 -7.062 1.00 94.31 110 GLY A O 1
ATOM 902 N N . VAL A 1 111 ? 1.677 -13.887 -5.812 1.00 92.69 111 VAL A N 1
ATOM 903 C CA . VAL A 1 111 ? 2.457 -12.714 -6.222 1.00 92.69 111 VAL A CA 1
ATOM 904 C C . VAL A 1 111 ? 3.851 -12.754 -5.593 1.00 92.69 111 VAL A C 1
ATOM 906 O O . VAL A 1 111 ? 4.023 -12.548 -4.394 1.00 92.69 111 VAL A O 1
ATOM 909 N N . ARG A 1 112 ? 4.879 -12.967 -6.422 1.00 87.44 112 ARG A N 1
ATOM 910 C CA . ARG A 1 112 ? 6.289 -12.949 -5.998 1.00 87.44 112 ARG A CA 1
ATOM 911 C C . ARG A 1 112 ? 6.911 -11.564 -6.156 1.00 87.44 112 ARG A C 1
ATOM 913 O O . ARG A 1 112 ? 6.547 -10.801 -7.052 1.00 87.44 112 ARG A O 1
ATOM 920 N N . MET A 1 113 ? 7.887 -11.253 -5.302 1.00 78.44 113 MET A N 1
ATOM 921 C CA . MET A 1 113 ? 8.679 -10.032 -5.439 1.00 78.44 113 MET A CA 1
ATOM 922 C C . MET A 1 113 ? 9.541 -10.090 -6.703 1.00 78.44 113 MET A C 1
ATOM 924 O O . MET A 1 113 ? 10.188 -11.098 -6.978 1.00 78.44 113 MET A O 1
ATOM 928 N N . VAL A 1 114 ? 9.555 -8.991 -7.457 1.00 76.44 114 VAL A N 1
ATOM 929 C CA . VAL A 1 114 ? 10.473 -8.803 -8.587 1.00 76.44 114 VAL A CA 1
ATOM 930 C C . VAL A 1 114 ? 11.825 -8.367 -8.025 1.00 76.44 114 VAL A C 1
ATOM 932 O O . VAL A 1 114 ? 11.884 -7.322 -7.369 1.00 76.44 114 VAL A O 1
ATOM 935 N N . ALA A 1 115 ? 12.865 -9.176 -8.238 1.00 65.31 115 ALA A N 1
ATOM 936 C CA . ALA A 1 115 ? 14.253 -8.788 -7.996 1.00 65.31 115 ALA A CA 1
ATOM 937 C C . ALA A 1 115 ? 14.716 -7.820 -9.097 1.00 65.31 115 ALA A C 1
ATOM 939 O O . ALA A 1 115 ? 14.289 -7.967 -10.244 1.00 65.31 115 ALA A O 1
ATOM 940 N N . ASP A 1 116 ? 15.524 -6.828 -8.720 1.00 58.66 116 ASP A N 1
ATOM 941 C CA . ASP A 1 116 ? 16.220 -5.941 -9.663 1.00 58.66 116 ASP A CA 1
ATOM 942 C C . ASP A 1 116 ? 17.511 -6.596 -10.170 1.00 58.66 116 ASP A C 1
ATOM 944 O O . ASP A 1 116 ? 18.162 -7.309 -9.366 1.00 58.66 116 ASP A O 1
#

Radius of gyration: 24.48 Å; chains: 1; bounding box: 46×48×62 Å

pLDDT: mean 86.82, std 13.2, range [53.28, 98.31]

Sequence (116 aa):
MPDLAMSGAERMAVGWDYIMPIDEDELDRQRRRRLSPARVSFLERAMFWPEIYLKDEGGAARMLQLWLRCKTSRKRFVSELKRRGLARATAYRKRDKALSIISVGLDRDGVRMVAD

Organism: NCBI:txid1851146

Secondary structure (DSSP, 8-state):
---TT--HHHHHHTTTT--PPP-HHHHHHHHHHPPPHHHHHHHHHHHHHHHHH-TT-HHHHHHHHHHHHHHHTT--HHHHHHHTT--HHHHHHHHHHHHHHHHHHHHHTT-PPPP-

Foldseek 3Di:
DDDPPDDPVVCVVVPVVVPPPPPVVVVVVVVVVDDDPVRVVVVVVVVCLLVVQCVVPVQLSVLLVLVVVCVVVVHDSVVVCVVVVHDPVSSVVSPVVSVVRSVVVCVVVVPDDDDD